Protein AF-A0A4Y2IQZ3-F1 (afdb_monomer)

Radius of gyration: 21.03 Å; Cα contacts (8 Å, |Δi|>4): 107; chains: 1; bounding box: 48×54×40 Å

Structure (mmCIF, N/CA/C/O backbone):
data_AF-A0A4Y2IQZ3-F1
#
_entry.id   AF-A0A4Y2IQZ3-F1
#
loop_
_atom_site.group_PDB
_atom_site.id
_atom_site.type_symbol
_atom_site.label_atom_id
_atom_site.label_alt_id
_atom_site.label_comp_id
_atom_site.label_asym_id
_atom_site.label_entity_id
_atom_site.label_seq_id
_atom_site.pdbx_PDB_ins_code
_atom_site.Cartn_x
_atom_site.Cartn_y
_atom_site.Cartn_z
_atom_site.occupancy
_atom_site.B_iso_or_equiv
_atom_site.auth_seq_id
_atom_site.auth_comp_id
_atom_site.auth_asym_id
_atom_site.auth_atom_id
_atom_site.pdbx_PDB_model_num
ATOM 1 N N . MET A 1 1 ? -3.658 -2.181 -16.843 1.00 81.44 1 MET A N 1
ATOM 2 C CA . MET A 1 1 ? -2.997 -2.046 -15.521 1.00 81.44 1 MET A CA 1
ATOM 3 C C . MET A 1 1 ? -1.504 -1.853 -15.746 1.00 81.44 1 MET A C 1
ATOM 5 O O . MET A 1 1 ? -0.989 -2.467 -16.670 1.00 81.44 1 MET A O 1
ATOM 9 N N . VAL A 1 2 ? -0.824 -1.007 -14.966 1.00 86.44 2 VAL A N 1
ATOM 10 C CA . VAL A 1 2 ? 0.630 -0.781 -15.088 1.00 86.44 2 VAL A CA 1
ATOM 11 C C . VAL A 1 2 ? 1.320 -1.265 -13.817 1.00 86.44 2 VAL A C 1
ATOM 13 O O . VAL A 1 2 ? 0.922 -0.864 -12.726 1.00 86.44 2 VAL A O 1
ATOM 16 N N . VAL A 1 3 ? 2.350 -2.097 -13.963 1.00 86.12 3 VAL A N 1
ATOM 17 C CA . VAL A 1 3 ? 3.204 -2.578 -12.869 1.00 86.12 3 VAL A CA 1
ATOM 18 C C . VAL A 1 3 ? 4.590 -1.974 -13.041 1.00 86.12 3 VAL A C 1
ATOM 20 O O . VAL A 1 3 ? 5.152 -2.027 -14.134 1.00 86.12 3 VAL A O 1
ATOM 23 N N . ARG A 1 4 ? 5.139 -1.397 -11.970 1.00 85.38 4 ARG A N 1
ATOM 24 C CA . ARG A 1 4 ? 6.493 -0.836 -11.954 1.00 85.38 4 ARG A CA 1
ATOM 25 C C . ARG A 1 4 ? 7.396 -1.645 -11.039 1.00 85.38 4 ARG A C 1
ATOM 27 O O . ARG A 1 4 ? 6.975 -1.994 -9.939 1.00 85.38 4 ARG A O 1
ATOM 34 N N . SER A 1 5 ? 8.616 -1.912 -11.485 1.00 80.94 5 SER A N 1
ATOM 35 C CA . SER A 1 5 ? 9.659 -2.546 -10.674 1.00 80.94 5 SER A CA 1
ATOM 36 C C . SER A 1 5 ? 11.007 -1.871 -10.901 1.00 80.94 5 SER A C 1
ATOM 38 O O . SER A 1 5 ? 11.170 -1.050 -11.810 1.00 80.94 5 SER A O 1
ATOM 40 N N . ASP A 1 6 ? 11.981 -2.241 -10.078 1.00 79.06 6 ASP A N 1
ATOM 41 C CA . ASP A 1 6 ? 13.383 -1.961 -10.349 1.00 79.06 6 ASP A CA 1
ATOM 42 C C . ASP A 1 6 ? 13.900 -2.783 -11.545 1.00 79.06 6 ASP A C 1
ATOM 44 O O . ASP A 1 6 ? 13.192 -3.621 -12.118 1.00 79.06 6 ASP A O 1
ATOM 48 N N . ASN A 1 7 ? 15.156 -2.531 -11.918 1.00 78.06 7 ASN A N 1
ATOM 49 C CA . ASN A 1 7 ? 15.864 -3.260 -12.973 1.00 78.06 7 ASN A CA 1
ATOM 50 C C . ASN A 1 7 ? 16.473 -4.574 -12.452 1.00 78.06 7 ASN A C 1
ATOM 52 O O . ASN A 1 7 ? 17.549 -4.976 -12.900 1.00 78.06 7 ASN A O 1
ATOM 56 N N . GLY A 1 8 ? 15.832 -5.223 -11.471 1.00 77.38 8 GLY A N 1
ATOM 57 C CA . GLY A 1 8 ? 16.242 -6.545 -11.012 1.00 77.38 8 GLY A CA 1
ATOM 58 C C . GLY A 1 8 ? 16.286 -7.526 -12.184 1.00 77.38 8 GLY A C 1
ATOM 59 O O . GLY A 1 8 ? 15.436 -7.478 -13.074 1.00 77.38 8 GLY A O 1
ATOM 60 N N . SER A 1 9 ? 17.267 -8.430 -12.200 1.00 81.25 9 SER A N 1
ATOM 61 C CA . SER A 1 9 ? 17.458 -9.374 -13.312 1.00 81.25 9 SER A CA 1
ATOM 62 C C . SER A 1 9 ? 16.223 -10.240 -13.574 1.00 81.25 9 SER A C 1
ATOM 64 O O . SER A 1 9 ? 15.961 -10.577 -14.726 1.00 81.25 9 SER A O 1
ATOM 66 N N . GLN A 1 10 ? 15.429 -10.532 -12.537 1.00 83.06 10 GLN A N 1
ATOM 67 C CA . GLN A 1 10 ? 14.169 -11.269 -12.665 1.00 83.06 10 GLN A CA 1
ATOM 68 C C . GLN A 1 10 ? 13.072 -10.525 -13.452 1.00 83.06 10 GLN A C 1
ATOM 70 O O . GLN A 1 10 ? 12.091 -11.138 -13.865 1.00 83.06 10 GLN A O 1
ATOM 75 N N . PHE A 1 11 ? 13.211 -9.211 -13.638 1.00 80.94 11 PHE A N 1
ATOM 76 C CA . PHE A 1 11 ? 12.260 -8.358 -14.356 1.00 80.94 11 PHE A CA 1
ATOM 77 C C . PHE A 1 11 ? 12.820 -7.848 -15.688 1.00 80.94 11 PHE A C 1
ATOM 79 O O . PHE A 1 11 ? 12.123 -7.146 -16.418 1.00 80.94 11 PHE A O 1
ATOM 86 N N . ASP A 1 12 ? 14.074 -8.181 -16.002 1.00 76.50 12 ASP A N 1
ATOM 87 C CA . ASP A 1 12 ? 14.722 -7.789 -17.245 1.00 76.50 12 ASP A CA 1
ATOM 88 C C . ASP A 1 12 ? 14.079 -8.556 -18.418 1.00 76.50 12 ASP A C 1
ATOM 90 O O . ASP A 1 12 ? 14.164 -9.788 -18.465 1.00 76.50 12 ASP A O 1
ATOM 94 N N . PRO A 1 13 ? 13.448 -7.859 -19.381 1.00 69.88 13 PRO A N 1
ATOM 95 C CA . PRO A 1 13 ? 12.745 -8.497 -20.489 1.00 69.88 13 PRO A CA 1
ATOM 96 C C . PRO A 1 13 ? 13.676 -9.221 -21.470 1.00 69.88 13 PRO A C 1
ATOM 98 O O . PRO A 1 13 ? 13.186 -10.006 -22.283 1.00 69.88 13 PRO A O 1
ATOM 101 N N . VAL A 1 14 ? 14.986 -8.952 -21.429 1.00 69.62 14 VAL A N 1
ATOM 102 C CA . VAL A 1 14 ? 16.000 -9.644 -22.238 1.00 69.62 14 VAL A CA 1
ATOM 103 C C . VAL A 1 14 ? 16.430 -10.947 -21.566 1.00 69.62 14 VAL A C 1
ATOM 105 O O . VAL A 1 14 ? 16.672 -11.935 -22.253 1.00 69.62 14 VAL A O 1
ATOM 108 N N . LYS A 1 15 ? 16.507 -10.966 -20.230 1.00 70.00 15 LYS A N 1
ATOM 109 C CA . LYS A 1 15 ? 16.967 -12.135 -19.461 1.00 70.00 15 LYS A CA 1
ATOM 110 C C . LYS A 1 15 ? 15.840 -13.078 -19.041 1.00 70.00 15 LYS A C 1
ATOM 112 O O . LYS A 1 15 ? 16.097 -14.266 -18.896 1.00 70.00 15 LYS A O 1
ATOM 117 N N . THR A 1 16 ? 14.622 -12.566 -18.862 1.00 78.50 16 THR A N 1
ATOM 118 C CA . THR A 1 16 ? 13.490 -13.322 -18.304 1.00 78.50 16 THR A CA 1
ATOM 119 C C . THR A 1 16 ? 12.252 -13.169 -19.190 1.00 78.50 16 THR A C 1
ATOM 121 O O . THR A 1 16 ? 11.416 -12.277 -19.009 1.00 78.50 16 THR A O 1
ATOM 124 N N . VAL A 1 17 ? 12.114 -14.057 -20.178 1.00 83.75 17 VAL A N 1
ATOM 125 C CA . VAL A 1 17 ? 10.974 -14.062 -21.116 1.00 83.75 17 VAL A CA 1
ATOM 126 C C . VAL A 1 17 ? 9.675 -14.461 -20.403 1.00 83.75 17 VAL A C 1
ATOM 128 O O . VAL A 1 17 ? 8.587 -14.015 -20.772 1.00 83.75 17 VAL A O 1
ATOM 131 N N . GLU A 1 18 ? 9.777 -15.243 -19.332 1.00 87.75 18 GLU A N 1
ATOM 132 C CA . GLU A 1 18 ? 8.674 -15.727 -18.506 1.00 87.75 18 GLU A CA 1
ATOM 133 C C . GLU A 1 18 ? 7.891 -14.575 -17.881 1.00 87.75 18 GLU A C 1
ATOM 135 O O . GLU A 1 18 ? 6.662 -14.572 -17.931 1.00 87.75 18 GLU A O 1
ATOM 140 N N . PHE A 1 19 ? 8.582 -13.557 -17.355 1.00 85.50 19 PHE A N 1
ATOM 141 C CA . PHE A 1 19 ? 7.922 -12.405 -16.741 1.00 85.50 19 PHE A CA 1
ATOM 142 C C . PHE A 1 19 ? 7.183 -11.556 -17.783 1.00 85.50 19 PHE A C 1
ATOM 144 O O . PHE A 1 19 ? 6.069 -11.089 -17.541 1.00 85.50 19 PHE A O 1
ATOM 151 N N . LYS A 1 20 ? 7.749 -11.425 -18.988 1.00 85.31 20 LYS A N 1
ATOM 152 C CA . LYS A 1 20 ? 7.088 -10.764 -20.122 1.00 85.31 20 LYS A CA 1
ATOM 153 C C . LYS A 1 20 ? 5.842 -11.531 -20.576 1.00 85.31 20 LYS A C 1
ATOM 155 O O . LYS A 1 20 ? 4.808 -10.917 -20.848 1.00 85.31 20 LYS A O 1
ATOM 160 N N . ASN A 1 21 ? 5.917 -12.860 -20.628 1.00 89.81 21 ASN A N 1
ATOM 161 C CA . ASN A 1 21 ? 4.776 -13.714 -20.959 1.00 89.81 21 ASN A CA 1
ATOM 162 C C . ASN A 1 21 ? 3.691 -13.649 -19.880 1.00 89.81 21 ASN A C 1
ATOM 164 O O . ASN A 1 21 ? 2.520 -13.518 -20.222 1.00 89.81 21 ASN A O 1
ATOM 168 N N . PHE A 1 22 ? 4.079 -13.653 -18.604 1.00 90.00 22 PHE A N 1
ATOM 169 C CA . PHE A 1 22 ? 3.182 -13.453 -17.468 1.00 90.00 22 PHE A CA 1
ATOM 170 C C . PHE A 1 22 ? 2.471 -12.096 -17.542 1.00 90.00 22 PHE A C 1
ATOM 172 O O . PHE A 1 22 ? 1.249 -12.026 -17.429 1.00 90.00 22 PHE A O 1
ATOM 179 N N . ALA A 1 23 ? 3.202 -11.015 -17.823 1.00 90.44 23 ALA A N 1
ATOM 180 C CA . ALA A 1 23 ? 2.612 -9.691 -18.008 1.00 90.44 23 ALA A CA 1
ATOM 181 C C . ALA A 1 23 ? 1.583 -9.673 -19.149 1.00 90.44 23 ALA A C 1
ATOM 183 O O . ALA A 1 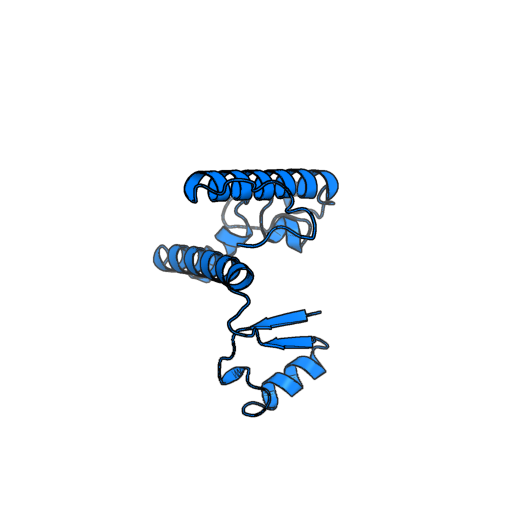23 ? 0.479 -9.145 -18.995 1.00 90.44 23 ALA A O 1
ATOM 184 N N . LYS A 1 24 ? 1.910 -10.326 -20.271 1.00 90.12 24 LYS A N 1
ATOM 185 C CA . LYS A 1 24 ?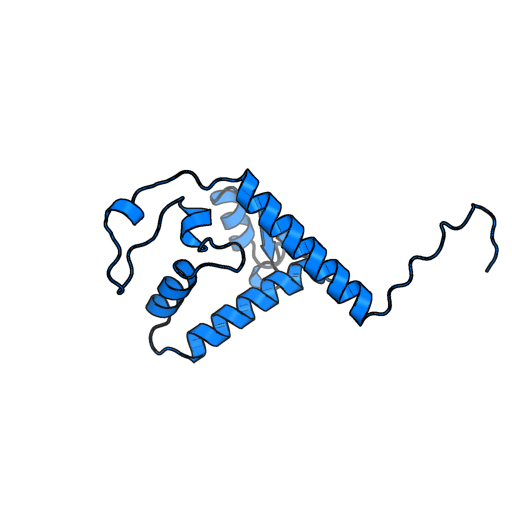 1.011 -10.454 -21.421 1.00 90.12 24 LYS A CA 1
ATOM 186 C C . LYS A 1 24 ? -0.226 -11.297 -21.101 1.00 90.12 24 LYS A C 1
ATOM 188 O O . LYS A 1 24 ? -1.325 -10.893 -21.470 1.00 90.12 24 LYS A O 1
ATOM 193 N N . SER A 1 25 ? -0.073 -12.430 -20.414 1.00 94.12 25 SER A N 1
ATOM 194 C CA . SER A 1 25 ? -1.189 -13.328 -20.095 1.00 94.12 25 SER A CA 1
ATOM 195 C C . SER A 1 25 ? -2.144 -12.731 -19.061 1.00 94.12 25 SER A C 1
ATOM 197 O O . SER A 1 25 ? -3.350 -12.917 -19.172 1.00 94.12 25 SER A O 1
ATOM 199 N N . TYR A 1 26 ? -1.626 -11.975 -18.090 1.00 92.12 26 TYR A N 1
ATOM 200 C CA . TYR A 1 26 ? -2.429 -11.271 -17.083 1.00 92.12 26 TYR A CA 1
ATOM 201 C C . TYR A 1 26 ? -2.883 -9.870 -17.535 1.00 92.12 26 TYR A C 1
ATOM 203 O O . TYR A 1 26 ? -3.579 -9.179 -16.790 1.00 92.12 26 TYR A O 1
ATOM 211 N N . GLY A 1 27 ? -2.514 -9.434 -18.745 1.00 92.31 27 GLY A N 1
ATOM 212 C CA . GLY A 1 27 ? -3.004 -8.193 -19.351 1.00 92.31 27 GLY A CA 1
ATOM 213 C C . GLY A 1 27 ? -2.499 -6.908 -18.683 1.00 92.31 27 GLY A C 1
ATOM 214 O O . GLY A 1 27 ? -3.215 -5.901 -18.653 1.00 92.31 27 GLY A O 1
ATOM 215 N N . PHE A 1 28 ? -1.283 -6.914 -18.130 1.00 91.19 28 PHE A N 1
ATOM 216 C CA . PHE A 1 28 ? -0.671 -5.716 -17.556 1.00 91.19 28 PHE A CA 1
ATOM 217 C C . PHE A 1 28 ? 0.603 -5.303 -18.291 1.00 91.19 28 PHE A C 1
ATOM 219 O O . PHE A 1 28 ? 1.356 -6.123 -18.809 1.00 91.19 28 PHE A O 1
ATOM 226 N N . THR A 1 29 ? 0.858 -3.997 -18.315 1.00 89.56 29 THR A N 1
ATOM 227 C CA . THR A 1 29 ? 2.091 -3.431 -18.862 1.00 89.56 29 THR A CA 1
ATOM 228 C C . THR A 1 29 ? 3.112 -3.324 -17.745 1.00 89.56 29 THR A C 1
ATOM 230 O O . THR A 1 29 ? 2.853 -2.682 -16.724 1.00 89.56 29 THR A O 1
ATOM 233 N N . HIS A 1 30 ? 4.275 -3.932 -17.934 1.00 87.31 30 HIS A N 1
ATOM 234 C CA . HIS A 1 30 ? 5.404 -3.772 -17.031 1.00 87.31 30 HIS A CA 1
ATOM 235 C C . HIS A 1 30 ? 6.296 -2.615 -17.488 1.00 87.31 30 HIS A C 1
ATOM 237 O O . HIS A 1 30 ? 6.600 -2.494 -18.673 1.00 87.31 30 HIS A O 1
ATOM 243 N N . ILE A 1 31 ? 6.674 -1.746 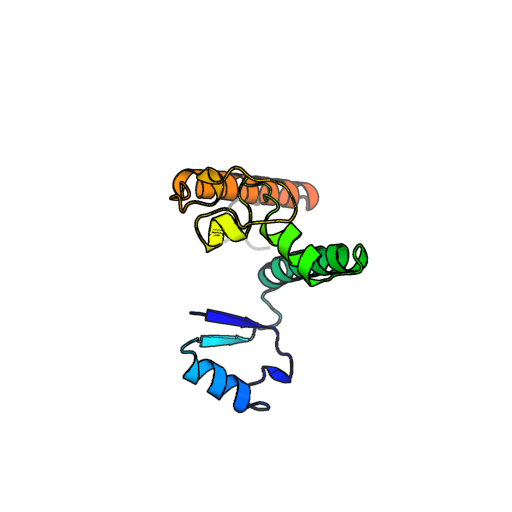-16.552 1.00 83.50 31 ILE A N 1
ATOM 244 C CA . ILE A 1 31 ? 7.597 -0.633 -16.774 1.00 83.50 31 ILE A CA 1
ATOM 245 C C . ILE A 1 31 ? 8.727 -0.754 -15.755 1.00 83.50 31 ILE A C 1
ATOM 247 O O . ILE A 1 31 ? 8.498 -0.686 -14.548 1.00 83.50 31 ILE A O 1
ATOM 251 N N . SER A 1 32 ? 9.950 -0.903 -16.241 1.00 76.00 32 SER A N 1
ATOM 252 C CA . SER A 1 32 ? 11.154 -0.911 -15.420 1.00 76.00 32 SER A CA 1
ATOM 253 C C . SER A 1 32 ? 11.622 0.526 -15.166 1.00 76.00 32 SER A C 1
ATOM 255 O O . SER A 1 32 ? 11.764 1.321 -16.101 1.00 76.00 32 SER A O 1
ATOM 257 N N . ASN A 1 33 ? 11.825 0.896 -13.902 1.00 68.88 33 ASN A N 1
ATOM 258 C CA . ASN A 1 33 ? 12.252 2.250 -13.558 1.00 68.88 33 ASN A CA 1
ATOM 259 C C . ASN A 1 33 ? 13.715 2.488 -13.981 1.00 68.88 33 ASN A C 1
ATOM 261 O O . ASN A 1 33 ? 14.632 1.772 -13.584 1.00 68.88 33 ASN A O 1
ATOM 265 N N . SER A 1 34 ? 13.957 3.566 -14.731 1.00 59.75 34 SER A N 1
ATOM 266 C CA . SER A 1 34 ? 15.301 4.140 -14.875 1.00 59.75 34 SER A CA 1
ATOM 267 C C . SER A 1 34 ? 15.761 4.716 -13.519 1.00 59.75 34 SER A C 1
ATOM 269 O O . SER A 1 34 ? 14.911 5.223 -12.779 1.00 59.75 34 SER A O 1
ATOM 271 N N . PRO A 1 35 ? 17.070 4.710 -13.182 1.00 55.53 35 PRO A N 1
ATOM 272 C CA . PRO A 1 35 ? 17.603 5.219 -11.906 1.00 55.53 35 PRO A CA 1
ATOM 273 C C . PRO A 1 35 ? 17.157 6.641 -11.510 1.00 55.53 35 PRO A C 1
ATOM 275 O O . PRO A 1 35 ? 17.305 7.039 -10.360 1.00 55.53 35 PRO A O 1
ATOM 278 N N . LYS A 1 36 ? 16.602 7.419 -12.448 1.00 52.56 36 LYS A N 1
ATOM 279 C CA . LYS A 1 36 ? 16.193 8.819 -12.270 1.00 52.56 36 LYS A CA 1
ATOM 280 C C . LYS A 1 36 ? 14.828 9.040 -11.585 1.00 52.56 36 LYS A C 1
ATOM 282 O O . LYS A 1 36 ? 14.444 10.190 -11.413 1.00 52.56 36 LYS A O 1
ATOM 287 N N . PHE A 1 37 ? 14.102 7.999 -11.161 1.00 55.97 37 PHE A N 1
ATOM 288 C CA . PHE A 1 37 ? 12.789 8.124 -10.487 1.00 55.97 37 PHE A CA 1
ATOM 289 C C . PHE A 1 37 ? 12.845 7.913 -8.957 1.00 55.97 37 PHE A C 1
ATOM 291 O O . PHE A 1 37 ? 12.071 7.137 -8.382 1.00 55.97 37 PHE A O 1
ATOM 298 N N . SER A 1 38 ? 13.744 8.635 -8.280 1.00 54.91 38 SER A N 1
ATOM 299 C CA . SER A 1 38 ? 14.023 8.499 -6.838 1.00 54.91 38 SER A CA 1
ATOM 300 C C . SER A 1 38 ? 12.796 8.687 -5.934 1.00 54.91 38 SER A C 1
ATOM 302 O O . SER A 1 38 ? 12.623 7.938 -4.978 1.00 54.91 38 SER A O 1
ATOM 304 N N . GLN A 1 39 ? 11.894 9.622 -6.253 1.00 63.62 39 GLN A N 1
ATOM 305 C CA . GLN A 1 39 ? 10.707 9.893 -5.427 1.00 63.62 39 GLN A CA 1
ATOM 306 C C . GLN A 1 39 ? 9.701 8.731 -5.418 1.00 63.62 39 GLN A C 1
ATOM 308 O O . GLN A 1 39 ? 9.179 8.370 -4.364 1.00 63.62 39 GLN A O 1
ATOM 313 N N . SER A 1 40 ? 9.448 8.109 -6.577 1.00 60.91 40 SER A N 1
ATOM 314 C CA . SER A 1 40 ? 8.530 6.961 -6.660 1.00 60.91 40 SER A CA 1
ATOM 315 C C . SER A 1 40 ? 9.079 5.732 -5.931 1.00 60.91 40 SER A C 1
ATOM 317 O O . SER A 1 40 ? 8.323 5.003 -5.288 1.00 60.91 40 SER A O 1
ATOM 319 N N . ASN A 1 41 ? 10.404 5.559 -5.961 1.00 68.75 41 ASN A N 1
ATOM 320 C CA . ASN A 1 41 ? 11.084 4.516 -5.208 1.00 68.75 41 ASN A CA 1
ATOM 321 C C . ASN A 1 41 ? 11.027 4.803 -3.703 1.00 68.75 41 ASN A C 1
ATOM 323 O O . ASN A 1 41 ? 10.735 3.889 -2.944 1.00 68.75 41 ASN A O 1
ATOM 327 N N . GLY A 1 42 ? 11.174 6.061 -3.272 1.00 75.44 42 GLY A N 1
ATOM 328 C CA . GLY A 1 42 ? 11.092 6.439 -1.857 1.00 75.44 42 GLY A CA 1
ATOM 329 C C . GLY A 1 42 ? 9.768 6.048 -1.187 1.00 75.44 42 GLY A C 1
ATOM 330 O O . GLY A 1 42 ? 9.768 5.555 -0.059 1.00 75.44 42 GLY A O 1
ATOM 331 N N . LEU A 1 43 ? 8.635 6.182 -1.889 1.00 77.50 43 LEU A N 1
ATOM 332 C CA . LEU A 1 43 ? 7.335 5.742 -1.365 1.00 77.50 43 LEU A CA 1
ATOM 333 C C . LEU A 1 43 ? 7.273 4.214 -1.195 1.00 77.50 43 LEU A C 1
ATOM 335 O O . LEU A 1 43 ? 6.807 3.719 -0.166 1.00 77.50 43 LEU A O 1
ATOM 339 N N . ILE A 1 44 ? 7.754 3.467 -2.194 1.00 80.81 44 ILE A N 1
ATOM 340 C CA . ILE A 1 44 ? 7.804 2.000 -2.152 1.00 80.81 44 ILE A CA 1
ATOM 341 C C . ILE A 1 44 ? 8.761 1.535 -1.048 1.00 80.81 44 ILE A C 1
ATOM 343 O O . ILE A 1 44 ? 8.415 0.653 -0.266 1.00 80.81 44 ILE A O 1
ATOM 347 N N . GLU A 1 45 ? 9.933 2.151 -0.929 1.00 84.12 45 GLU A N 1
ATOM 348 C CA . GLU A 1 45 ? 10.923 1.856 0.106 1.00 84.12 45 GLU A CA 1
ATOM 349 C C . GLU A 1 45 ? 10.370 2.109 1.510 1.00 84.12 45 GLU A C 1
ATOM 351 O O . GLU A 1 45 ? 10.535 1.267 2.397 1.00 84.12 45 GLU A O 1
ATOM 356 N N . ALA A 1 46 ? 9.654 3.220 1.713 1.00 84.50 46 ALA A N 1
ATOM 357 C CA . ALA A 1 46 ? 8.981 3.514 2.974 1.00 84.50 46 ALA A CA 1
ATOM 358 C C . ALA A 1 46 ? 7.914 2.458 3.307 1.00 84.50 46 ALA A C 1
ATOM 360 O O . ALA A 1 46 ? 7.858 1.969 4.439 1.00 84.50 46 ALA A O 1
ATOM 361 N N . ALA A 1 47 ? 7.106 2.047 2.325 1.00 83.62 47 ALA A N 1
ATOM 362 C CA . ALA A 1 47 ? 6.120 0.983 2.507 1.00 83.62 47 ALA A CA 1
ATOM 363 C C . ALA A 1 47 ? 6.788 -0.358 2.864 1.00 83.62 47 ALA A C 1
ATOM 365 O O . ALA A 1 47 ? 6.406 -1.001 3.844 1.00 83.62 47 ALA A O 1
ATOM 366 N N . VAL A 1 48 ? 7.843 -0.747 2.139 1.00 86.62 48 VAL A N 1
ATOM 367 C CA . VAL A 1 48 ? 8.626 -1.964 2.408 1.00 86.62 48 VAL A CA 1
ATOM 368 C C . VAL A 1 48 ? 9.250 -1.915 3.802 1.00 86.62 48 VAL A C 1
ATOM 370 O O . VAL A 1 48 ? 9.220 -2.914 4.522 1.00 86.62 48 VAL A O 1
ATOM 373 N N . LYS A 1 49 ? 9.785 -0.763 4.221 1.00 89.44 49 LYS A N 1
ATOM 374 C CA . LYS A 1 49 ? 10.342 -0.564 5.565 1.00 89.44 49 LYS A CA 1
ATOM 375 C C . LYS A 1 49 ? 9.284 -0.783 6.646 1.00 89.44 49 LYS A C 1
ATOM 377 O O . LYS A 1 49 ? 9.558 -1.494 7.613 1.00 89.44 49 LYS A O 1
ATOM 382 N N . THR A 1 50 ? 8.084 -0.235 6.466 1.00 87.25 50 THR A N 1
ATOM 383 C CA . THR A 1 50 ? 6.957 -0.427 7.392 1.00 87.25 50 THR A CA 1
ATOM 384 C C . THR A 1 50 ? 6.569 -1.898 7.490 1.00 87.25 50 THR A C 1
ATOM 386 O O . THR A 1 50 ? 6.527 -2.444 8.591 1.00 87.25 50 THR A O 1
ATOM 389 N N . VAL A 1 51 ? 6.380 -2.580 6.356 1.00 86.75 51 VAL A N 1
ATOM 390 C CA . VAL A 1 51 ? 6.010 -4.004 6.338 1.00 86.75 51 VAL A CA 1
ATOM 391 C C . VAL A 1 51 ? 7.096 -4.869 6.984 1.00 86.75 51 VAL A C 1
ATOM 393 O O . VAL A 1 51 ? 6.785 -5.705 7.831 1.00 86.75 51 VAL A O 1
ATOM 396 N N . LYS A 1 52 ? 8.378 -4.630 6.676 1.00 89.06 52 LYS A N 1
ATOM 397 C CA . LYS A 1 52 ? 9.506 -5.328 7.320 1.00 89.06 52 LYS A CA 1
ATOM 398 C C . LYS A 1 52 ? 9.521 -5.116 8.833 1.00 89.06 52 LYS A C 1
ATOM 400 O O . LYS A 1 52 ? 9.739 -6.069 9.579 1.00 89.06 52 LYS A O 1
ATOM 405 N N . ALA A 1 53 ? 9.281 -3.889 9.296 1.00 89.69 53 ALA A N 1
ATOM 406 C CA . ALA A 1 53 ? 9.220 -3.582 10.721 1.00 89.69 53 ALA A CA 1
ATOM 407 C C . ALA A 1 53 ? 8.044 -4.293 11.410 1.00 89.69 53 ALA A C 1
ATOM 409 O O . ALA A 1 53 ? 8.212 -4.799 12.517 1.00 89.69 53 ALA A O 1
ATOM 410 N N . CYS A 1 54 ? 6.882 -4.367 10.758 1.00 86.56 54 CYS A N 1
ATOM 411 C CA . CYS A 1 54 ? 5.727 -5.111 11.253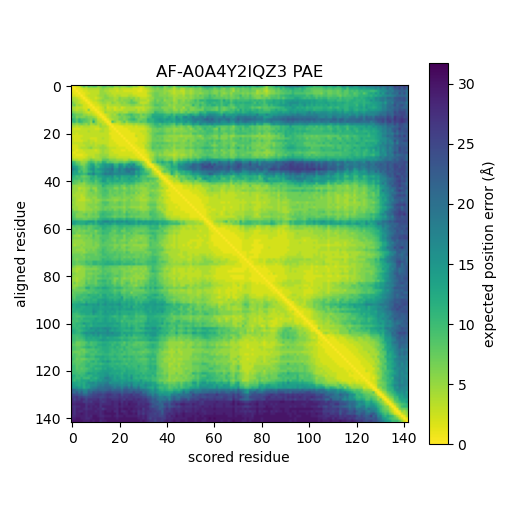 1.00 86.56 54 CYS A CA 1
ATOM 412 C C . CYS A 1 54 ? 6.021 -6.616 11.334 1.00 86.56 54 CYS A C 1
ATOM 414 O O . CYS A 1 54 ? 5.809 -7.212 12.387 1.00 86.56 54 CYS A O 1
ATOM 416 N N . ILE A 1 55 ? 6.571 -7.214 10.270 1.00 87.69 55 ILE A N 1
ATOM 417 C CA . ILE A 1 55 ? 6.908 -8.647 10.234 1.00 87.69 55 ILE A CA 1
ATOM 418 C C . ILE A 1 55 ? 7.942 -8.986 11.310 1.00 87.69 55 ILE A C 1
ATOM 420 O O . ILE A 1 55 ? 7.782 -9.971 12.015 1.00 87.69 55 ILE A O 1
ATOM 424 N N . LYS A 1 56 ? 8.961 -8.142 11.520 1.00 89.50 56 LYS A N 1
ATOM 425 C CA . LYS A 1 56 ? 9.975 -8.365 12.566 1.00 89.50 56 LYS A CA 1
ATOM 426 C C . LYS A 1 56 ? 9.387 -8.396 13.986 1.00 89.50 56 LYS A C 1
ATOM 428 O O . LYS A 1 56 ? 9.982 -8.996 14.876 1.00 89.50 56 LYS A O 1
ATOM 433 N N . LYS A 1 57 ? 8.247 -7.737 14.215 1.00 86.94 57 LYS A N 1
ATOM 434 C CA . LYS A 1 57 ? 7.580 -7.661 15.525 1.00 86.94 57 LYS A CA 1
ATOM 435 C C . LYS A 1 57 ? 6.629 -8.829 15.802 1.00 86.94 57 LYS A C 1
ATOM 437 O O . LYS A 1 57 ? 6.116 -8.916 16.913 1.00 86.94 57 LYS A O 1
ATOM 442 N N . SER A 1 58 ? 6.381 -9.710 14.834 1.00 86.06 58 SER A N 1
ATOM 443 C CA . SER A 1 58 ? 5.405 -10.794 14.952 1.00 86.06 58 SER A CA 1
ATOM 444 C C . SER A 1 58 ? 5.993 -12.131 14.515 1.00 86.06 58 SER A C 1
ATOM 446 O O . SER A 1 58 ? 6.873 -12.196 13.664 1.00 86.06 58 SER A O 1
ATOM 448 N N . ARG A 1 59 ? 5.480 -13.220 15.090 1.00 86.94 59 ARG A N 1
ATOM 449 C CA . ARG A 1 59 ? 5.825 -14.586 14.667 1.00 86.94 59 ARG A CA 1
ATOM 450 C C . ARG A 1 59 ? 4.985 -15.060 13.482 1.00 86.94 59 ARG A C 1
ATOM 452 O O . ARG A 1 59 ? 5.420 -15.950 12.763 1.00 86.94 59 ARG A O 1
ATOM 459 N N . ASP A 1 60 ? 3.809 -14.464 13.281 1.00 91.12 60 ASP A N 1
ATOM 460 C CA . ASP A 1 60 ? 2.894 -14.808 12.194 1.00 91.12 60 ASP A CA 1
ATOM 461 C C . ASP A 1 60 ? 2.838 -13.665 11.158 1.00 91.12 60 ASP A C 1
ATOM 463 O O . ASP A 1 60 ? 2.247 -12.604 11.424 1.00 91.12 60 ASP A O 1
ATOM 467 N N . PRO A 1 61 ? 3.449 -13.842 9.971 1.00 88.06 61 PRO A N 1
ATOM 468 C CA . PRO A 1 61 ? 3.449 -12.823 8.926 1.00 88.06 61 PRO A CA 1
ATOM 469 C C . PRO A 1 61 ? 2.054 -12.585 8.330 1.00 88.06 61 PRO A C 1
ATOM 471 O O . PRO A 1 61 ? 1.764 -11.460 7.920 1.00 88.06 61 PRO A O 1
ATOM 474 N N . TYR A 1 62 ? 1.168 -13.585 8.320 1.00 89.88 62 TYR A N 1
ATOM 475 C CA . TYR A 1 62 ? -0.175 -13.452 7.755 1.00 89.88 62 TYR A CA 1
ATOM 476 C C . TYR A 1 62 ? -1.074 -12.619 8.663 1.00 89.88 62 TYR A C 1
ATOM 478 O O . TYR A 1 62 ? -1.727 -11.685 8.195 1.00 89.88 62 TYR A O 1
ATOM 486 N N . LEU A 1 63 ? -1.044 -12.886 9.972 1.00 90.38 63 LEU A N 1
ATOM 487 C CA . LEU A 1 63 ? -1.762 -12.076 10.959 1.00 90.38 63 LEU A CA 1
ATOM 488 C C . LEU A 1 63 ? -1.274 -10.621 10.954 1.00 90.38 63 LEU A C 1
ATOM 490 O O . LEU A 1 63 ? -2.065 -9.685 11.057 1.00 90.38 63 LEU A O 1
ATOM 494 N N . THR A 1 64 ? 0.030 -10.429 10.766 1.00 91.44 64 THR A N 1
ATOM 495 C CA . THR A 1 64 ? 0.643 -9.100 10.652 1.00 91.44 64 THR A CA 1
ATOM 496 C C . THR A 1 64 ? 0.147 -8.347 9.426 1.00 91.44 64 THR A C 1
ATOM 498 O O . THR A 1 64 ? -0.213 -7.173 9.522 1.00 91.44 64 THR A O 1
ATOM 501 N N . LEU A 1 65 ? 0.106 -9.017 8.274 1.00 91.19 65 LEU A N 1
ATOM 502 C CA . LEU A 1 65 ? -0.382 -8.414 7.042 1.00 91.19 65 LEU A CA 1
ATOM 503 C C . LEU A 1 65 ? -1.880 -8.100 7.140 1.00 91.19 65 LEU A C 1
ATOM 505 O O . LEU A 1 65 ? -2.301 -7.022 6.729 1.00 91.19 65 LEU A O 1
ATOM 509 N N . MET A 1 66 ? -2.670 -8.986 7.757 1.00 92.38 66 MET A N 1
ATOM 510 C CA . MET A 1 66 ? -4.085 -8.736 8.042 1.00 92.38 66 MET A CA 1
ATOM 511 C C . MET A 1 66 ? -4.272 -7.497 8.928 1.00 92.38 66 MET A C 1
ATOM 513 O O . MET A 1 66 ? -5.109 -6.648 8.625 1.00 92.38 66 MET A O 1
ATOM 517 N N . ALA A 1 67 ? -3.469 -7.354 9.985 1.00 91.31 67 ALA A N 1
ATOM 518 C CA . ALA A 1 67 ? -3.510 -6.180 10.851 1.00 91.31 67 ALA A CA 1
ATOM 519 C C . ALA A 1 67 ? -3.138 -4.899 10.088 1.00 91.31 67 ALA A C 1
ATOM 521 O O . ALA A 1 67 ? -3.859 -3.907 10.175 1.00 91.31 67 ALA A O 1
ATOM 522 N N . TYR A 1 68 ? -2.071 -4.925 9.282 1.00 91.75 68 TYR A N 1
ATOM 523 C CA . TYR A 1 68 ? -1.689 -3.797 8.425 1.00 91.75 68 TYR A CA 1
ATOM 524 C C . TYR A 1 68 ? -2.823 -3.400 7.467 1.00 91.75 68 TYR A C 1
ATOM 526 O O . TYR A 1 68 ? -3.198 -2.234 7.383 1.00 91.75 68 TYR A O 1
ATOM 534 N N . HIS A 1 69 ? -3.434 -4.383 6.807 1.00 92.12 69 HIS A N 1
ATOM 535 C CA . HIS A 1 69 ? -4.555 -4.195 5.890 1.00 92.12 69 HIS A CA 1
ATOM 536 C C . HIS A 1 69 ? -5.817 -3.614 6.543 1.00 92.12 69 HIS A C 1
ATOM 538 O O . HIS A 1 69 ? -6.616 -2.995 5.836 1.00 92.12 69 HIS A O 1
ATOM 544 N N . ALA A 1 70 ? -6.006 -3.822 7.848 1.00 92.75 70 ALA A N 1
ATOM 545 C CA . ALA A 1 70 ? -7.137 -3.318 8.625 1.00 92.75 70 ALA A CA 1
ATOM 546 C C . ALA A 1 70 ? -6.837 -2.013 9.385 1.00 92.75 70 ALA A C 1
ATOM 548 O O . ALA A 1 70 ? -7.759 -1.397 9.918 1.00 92.75 70 ALA A O 1
ATOM 549 N N . THR A 1 71 ? -5.575 -1.581 9.450 1.00 91.00 71 THR A N 1
ATOM 550 C CA . THR A 1 71 ? -5.176 -0.398 10.222 1.00 91.00 71 THR A CA 1
ATOM 551 C C . THR A 1 71 ? -5.393 0.867 9.388 1.00 91.00 71 THR A C 1
ATOM 553 O O . THR A 1 71 ? -4.877 0.941 8.270 1.00 91.00 71 THR A O 1
ATOM 556 N N . PRO A 1 72 ? -6.141 1.870 9.885 1.00 91.19 72 PRO A N 1
ATOM 557 C CA . PRO A 1 72 ? -6.317 3.137 9.185 1.00 91.19 72 PRO A CA 1
ATOM 558 C C . PRO A 1 72 ? -4.989 3.865 8.955 1.00 91.19 72 PRO A C 1
ATOM 560 O O . PRO A 1 72 ? -4.154 3.956 9.854 1.00 91.19 72 PRO A O 1
ATOM 563 N N . LEU A 1 73 ? -4.815 4.412 7.754 1.00 89.62 73 LEU A N 1
ATOM 564 C CA . LEU A 1 73 ? -3.736 5.344 7.433 1.00 89.62 73 LEU A CA 1
ATOM 565 C C . LEU A 1 73 ? -4.064 6.741 7.990 1.00 89.62 73 LEU A C 1
ATOM 567 O O . LEU A 1 73 ? -5.161 6.980 8.495 1.00 89.62 73 LEU A O 1
ATOM 571 N N . GLU A 1 74 ? -3.154 7.705 7.838 1.00 86.44 74 GLU A N 1
ATOM 572 C CA . GLU A 1 74 ? -3.358 9.103 8.276 1.00 86.44 74 GLU A CA 1
ATOM 573 C C . GLU A 1 74 ? -4.610 9.756 7.663 1.00 86.44 74 GLU A C 1
ATOM 575 O O . GLU A 1 74 ? -5.256 10.608 8.273 1.00 86.44 74 GLU A O 1
ATOM 580 N N . ASN A 1 75 ? -5.022 9.311 6.473 1.00 87.12 75 ASN A N 1
ATOM 581 C CA . ASN A 1 75 ? -6.254 9.770 5.830 1.00 87.12 75 ASN A CA 1
ATOM 582 C C . ASN A 1 75 ? -7.542 9.216 6.493 1.00 87.12 75 ASN A C 1
ATOM 584 O O . ASN A 1 75 ? -8.651 9.678 6.191 1.00 87.12 75 ASN A O 1
ATOM 588 N N . GLY A 1 76 ? -7.411 8.292 7.447 1.00 89.12 76 GLY A N 1
ATOM 589 C CA . GLY A 1 76 ? -8.492 7.689 8.224 1.00 89.12 76 GLY A CA 1
ATOM 590 C C . GLY A 1 76 ? -9.122 6.447 7.595 1.00 89.12 76 GLY A C 1
ATOM 591 O O . GLY A 1 76 ? -10.108 5.952 8.135 1.00 89.12 76 GLY A O 1
ATOM 592 N N . PHE A 1 77 ? -8.581 5.946 6.481 1.00 90.38 77 PHE A N 1
ATOM 593 C CA . PHE A 1 77 ? -9.034 4.717 5.828 1.00 90.38 77 PHE A CA 1
ATOM 594 C C . PHE A 1 77 ? -7.930 3.664 5.847 1.00 90.38 77 PHE A C 1
ATOM 596 O O . PHE A 1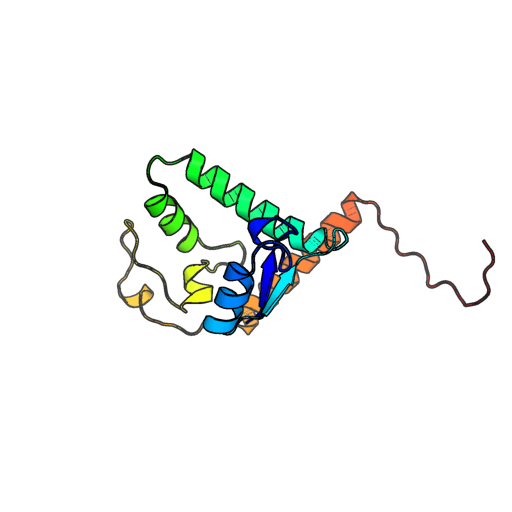 77 ? -6.754 3.973 5.657 1.00 90.38 77 PHE A O 1
ATOM 603 N N . SER A 1 78 ? -8.306 2.410 6.068 1.00 91.94 78 SER A N 1
ATOM 604 C CA . SER A 1 78 ? -7.383 1.279 5.969 1.00 91.94 78 SER A CA 1
ATOM 605 C C . SER A 1 78 ? -7.122 0.885 4.509 1.00 91.94 78 SER A C 1
ATOM 607 O O . SER A 1 78 ? -7.965 1.136 3.638 1.00 91.94 78 SER A O 1
ATOM 609 N N . PRO A 1 79 ? -5.990 0.218 4.208 1.00 92.00 79 PRO A N 1
ATOM 610 C CA . PRO A 1 79 ? -5.711 -0.279 2.862 1.00 92.00 79 PRO A CA 1
ATOM 611 C C . PRO A 1 79 ? -6.841 -1.145 2.283 1.00 92.00 79 PRO A C 1
ATOM 613 O O . PRO A 1 79 ? -7.190 -1.002 1.111 1.00 92.00 79 PRO A O 1
ATOM 616 N N . SER A 1 80 ? -7.465 -1.997 3.105 1.00 92.31 80 SER A N 1
ATOM 617 C CA . SER A 1 80 ? -8.584 -2.836 2.652 1.00 92.31 80 SER A CA 1
ATOM 618 C C . SER A 1 80 ? -9.845 -2.040 2.356 1.00 92.31 80 SER A C 1
ATOM 620 O O . SER A 1 80 ? -10.538 -2.349 1.391 1.00 92.31 80 SER A O 1
ATOM 622 N N . GLU A 1 81 ? -10.145 -1.008 3.147 1.00 92.06 81 GLU A N 1
ATOM 623 C CA . GLU A 1 81 ? -11.292 -0.135 2.883 1.00 92.06 81 GLU A CA 1
ATOM 624 C C . GLU A 1 81 ? -11.110 0.626 1.567 1.00 92.06 81 GLU A C 1
ATOM 626 O O . GLU A 1 81 ? -12.059 0.754 0.798 1.00 92.06 81 GLU A O 1
ATOM 631 N N . LEU A 1 82 ? -9.890 1.082 1.269 1.00 91.38 82 LEU A N 1
ATOM 632 C CA . LEU A 1 82 ? -9.583 1.764 0.010 1.00 91.38 82 LEU A CA 1
ATOM 633 C C . LEU A 1 82 ? -9.668 0.829 -1.205 1.00 91.38 82 LEU A C 1
ATOM 635 O O . LEU A 1 82 ? -10.102 1.262 -2.272 1.00 91.38 82 LEU A O 1
ATOM 639 N N . LEU A 1 83 ? -9.272 -0.436 -1.044 1.00 90.31 83 LEU A N 1
ATOM 640 C CA . LEU A 1 83 ? -9.253 -1.426 -2.123 1.00 90.31 83 LEU A CA 1
ATOM 641 C C . LEU A 1 83 ? -10.621 -2.082 -2.364 1.00 90.31 83 LEU A C 1
ATOM 643 O O . LEU A 1 83 ? -11.038 -2.240 -3.507 1.00 90.31 83 LEU A O 1
ATOM 647 N N . MET A 1 84 ? -11.301 -2.494 -1.293 1.00 89.25 84 MET A N 1
ATOM 648 C CA . MET A 1 84 ? -12.516 -3.316 -1.343 1.00 89.25 84 MET A CA 1
ATOM 649 C C . MET A 1 84 ? -13.790 -2.547 -0.976 1.00 89.25 84 MET A C 1
ATOM 651 O O . MET A 1 84 ? -14.880 -3.106 -1.073 1.00 89.25 84 MET A O 1
ATOM 655 N N . GLY A 1 85 ? -13.677 -1.299 -0.508 1.00 89.12 85 GLY A N 1
ATOM 656 C CA . GLY A 1 85 ? -14.825 -0.515 -0.049 1.00 89.12 85 GLY A CA 1
ATOM 657 C C . GLY A 1 85 ? -15.500 -1.092 1.195 1.00 89.12 85 GLY A C 1
ATOM 658 O O . GLY A 1 85 ? -16.680 -0.862 1.401 1.00 89.12 85 GLY A O 1
ATOM 659 N N . ARG A 1 86 ? -14.806 -1.895 2.006 1.00 90.12 86 ARG A N 1
ATOM 660 C CA . ARG A 1 86 ? -15.349 -2.496 3.235 1.00 90.12 86 ARG A CA 1
ATOM 661 C C . ARG A 1 86 ? -14.242 -2.787 4.233 1.00 90.12 86 ARG A C 1
ATOM 663 O O . ARG A 1 86 ? -13.085 -2.934 3.837 1.00 90.12 86 ARG A O 1
ATOM 670 N N . ARG A 1 87 ? -14.595 -2.968 5.507 1.00 90.81 87 ARG A N 1
ATOM 671 C CA . ARG A 1 87 ? -13.653 -3.528 6.483 1.00 90.81 87 ARG A CA 1
ATOM 672 C C . ARG A 1 87 ? -13.525 -5.034 6.301 1.00 90.81 87 ARG A C 1
ATOM 674 O O . ARG A 1 87 ? -14.490 -5.729 5.971 1.00 90.81 87 ARG A O 1
ATOM 681 N N . ILE A 1 88 ? -12.316 -5.534 6.522 1.00 91.12 88 ILE A N 1
ATOM 682 C CA . ILE A 1 88 ? -12.049 -6.970 6.579 1.00 91.12 88 ILE A CA 1
ATOM 683 C C . ILE A 1 88 ? -12.344 -7.497 7.978 1.00 91.12 88 ILE A C 1
ATOM 685 O O . ILE A 1 88 ? -12.249 -6.767 8.965 1.00 91.12 88 ILE A O 1
ATOM 689 N N . ASN A 1 89 ? -12.719 -8.772 8.054 1.00 90.88 89 ASN A N 1
ATOM 690 C CA . ASN A 1 89 ? -12.844 -9.439 9.338 1.00 90.88 89 ASN A CA 1
ATOM 691 C C . ASN A 1 89 ? -11.440 -9.667 9.909 1.00 90.88 89 ASN A C 1
ATOM 693 O O . ASN A 1 89 ? -10.546 -10.091 9.179 1.00 90.88 89 ASN A O 1
ATOM 697 N N . THR A 1 90 ? -11.254 -9.372 11.190 1.00 90.19 90 THR A N 1
ATOM 698 C CA . THR A 1 90 ? -9.975 -9.548 11.889 1.00 90.19 90 THR A CA 1
ATOM 699 C C . THR A 1 90 ? -10.207 -10.317 13.183 1.00 90.19 90 THR A C 1
ATOM 701 O O . THR A 1 90 ? -11.345 -10.625 13.529 1.00 90.19 90 THR A O 1
ATOM 704 N N . ASN A 1 91 ? -9.142 -10.600 13.933 1.00 87.19 91 ASN A N 1
ATOM 705 C CA . ASN A 1 91 ? -9.266 -11.240 15.246 1.00 87.19 91 ASN A CA 1
ATOM 706 C C . ASN A 1 91 ? -9.907 -10.318 16.298 1.00 87.19 91 ASN A C 1
ATOM 708 O O . ASN A 1 91 ? -10.260 -10.780 17.380 1.00 87.19 91 ASN A O 1
ATOM 712 N N . LEU A 1 92 ? -10.045 -9.021 15.999 1.00 86.19 92 LEU A N 1
ATOM 713 C CA . LEU A 1 92 ? -10.781 -8.093 16.841 1.00 86.19 92 LEU A CA 1
ATOM 714 C C . LEU A 1 92 ? -12.269 -8.123 16.474 1.00 86.19 92 LEU A C 1
ATOM 716 O O . LEU A 1 92 ? -12.605 -8.114 15.286 1.00 86.19 92 LEU A O 1
ATOM 720 N N . PRO A 1 93 ? -13.171 -8.119 17.469 1.00 85.56 93 PRO A N 1
ATOM 721 C CA . PRO A 1 93 ? -14.600 -8.070 17.212 1.00 85.56 93 PRO A CA 1
ATOM 722 C C . PRO A 1 93 ? -14.963 -6.755 16.515 1.00 85.56 93 PRO A C 1
ATOM 724 O O . PRO A 1 93 ? -14.713 -5.663 17.022 1.00 85.56 93 PRO A O 1
ATOM 727 N N . VAL A 1 94 ? -15.577 -6.873 15.340 1.00 84.44 94 VAL A N 1
ATOM 728 C CA . VAL A 1 94 ? -16.058 -5.753 14.526 1.00 84.44 94 VAL A CA 1
ATOM 729 C C . VAL A 1 94 ? -17.557 -5.927 14.306 1.00 84.44 94 VAL A C 1
ATOM 731 O O . VAL A 1 94 ? -18.046 -7.038 14.086 1.00 84.44 94 VAL A O 1
ATOM 734 N N . ALA A 1 95 ? -18.310 -4.828 14.358 1.00 86.56 95 ALA A N 1
ATOM 735 C CA . ALA A 1 95 ? -19.741 -4.867 14.086 1.00 86.56 95 ALA A CA 1
ATOM 736 C C . ALA A 1 95 ? -20.000 -5.357 12.650 1.00 86.56 95 ALA A C 1
ATOM 738 O O . ALA A 1 95 ? -19.411 -4.847 11.696 1.00 86.56 95 ALA A O 1
ATOM 739 N N . LYS A 1 96 ? -20.928 -6.310 12.473 1.00 86.44 96 LYS A N 1
ATOM 740 C CA . LYS A 1 96 ? -21.254 -6.898 11.155 1.00 86.44 96 LYS A CA 1
ATOM 741 C C . LYS A 1 96 ? -21.656 -5.854 10.108 1.00 86.44 96 LYS A C 1
ATOM 743 O O . LYS A 1 96 ? -21.434 -6.062 8.918 1.00 86.44 96 LYS A O 1
ATOM 748 N N . THR A 1 97 ? -22.212 -4.729 10.550 1.00 86.44 97 THR A N 1
ATOM 749 C CA . THR A 1 97 ? -22.564 -3.580 9.705 1.00 86.44 97 THR A CA 1
ATOM 750 C C . THR A 1 97 ? -21.345 -2.925 9.056 1.00 86.44 97 THR A C 1
ATOM 752 O O . THR A 1 97 ? -21.446 -2.445 7.936 1.00 86.44 97 THR A O 1
ATOM 755 N N . GLN A 1 98 ? -20.177 -2.950 9.705 1.00 82.50 98 GLN A N 1
ATOM 756 C CA . GLN A 1 98 ? -18.936 -2.371 9.178 1.00 82.50 98 GLN A CA 1
ATOM 757 C C . GLN A 1 98 ? -18.215 -3.287 8.175 1.00 82.50 98 GLN A C 1
ATOM 759 O O . GLN A 1 98 ? -17.334 -2.833 7.447 1.00 82.50 98 GLN A O 1
ATOM 764 N N . LEU A 1 99 ? -18.586 -4.571 8.127 1.00 87.31 99 LEU A N 1
ATOM 765 C CA . LEU A 1 99 ? -18.074 -5.533 7.145 1.00 87.31 99 LEU A CA 1
ATOM 766 C C . LEU A 1 99 ? -18.788 -5.421 5.789 1.00 87.31 99 LEU A C 1
ATOM 768 O O . LEU A 1 99 ? -18.337 -6.024 4.812 1.00 87.31 99 LEU A O 1
ATOM 772 N N . GLN A 1 100 ? -19.896 -4.675 5.731 1.00 88.88 100 GLN A N 1
ATOM 773 C CA . GLN A 1 100 ? -20.653 -4.465 4.504 1.00 88.88 100 GLN A CA 1
ATOM 774 C C . GLN A 1 100 ? -19.938 -3.475 3.574 1.00 88.88 100 GLN A C 1
ATOM 776 O O . GLN A 1 100 ? -19.304 -2.530 4.055 1.00 88.88 100 GLN A O 1
ATOM 781 N N . PRO A 1 101 ? -20.044 -3.663 2.247 1.00 88.44 101 PRO A N 1
ATOM 782 C CA . PRO A 1 101 ? -19.551 -2.696 1.280 1.00 88.44 101 PRO A CA 1
ATOM 783 C C . PRO A 1 101 ? -20.187 -1.321 1.471 1.00 88.44 101 PRO A C 1
ATOM 785 O O . PRO A 1 101 ? -21.399 -1.190 1.628 1.00 88.44 101 PRO A O 1
ATOM 788 N N . TYR A 1 102 ? -19.361 -0.287 1.402 1.00 88.38 102 TYR A N 1
ATOM 789 C CA . TYR A 1 102 ? -19.761 1.105 1.406 1.00 88.38 102 TYR A CA 1
ATOM 790 C C . TYR A 1 102 ? -18.930 1.899 0.397 1.00 88.38 102 TYR A C 1
ATOM 792 O O . TYR A 1 102 ? -17.788 1.581 0.064 1.00 88.38 102 TYR A O 1
ATOM 800 N N . SER A 1 103 ? -19.515 2.984 -0.104 1.00 84.31 103 SER A N 1
ATOM 801 C CA . SER A 1 103 ? -18.802 3.886 -1.002 1.00 84.31 103 SER A CA 1
ATOM 802 C C . SER A 1 103 ? -17.879 4.802 -0.203 1.00 84.31 103 SER A C 1
ATOM 804 O O . SER A 1 103 ? -18.337 5.676 0.537 1.00 84.31 103 SER A O 1
ATOM 806 N N . VAL A 1 104 ? -16.567 4.638 -0.378 1.00 84.00 104 VAL A N 1
ATOM 807 C CA . VAL A 1 104 ? -15.580 5.583 0.155 1.00 84.00 104 VAL A CA 1
ATOM 808 C C . VAL A 1 104 ? -15.814 6.949 -0.494 1.00 84.00 104 VAL A C 1
ATOM 810 O O . VAL A 1 104 ? -15.811 7.084 -1.720 1.00 84.00 104 VAL A O 1
ATOM 813 N N . LYS A 1 105 ? -16.019 7.988 0.326 1.00 87.06 105 LYS A N 1
ATOM 814 C CA . LYS A 1 105 ? -16.244 9.365 -0.143 1.00 87.06 105 LYS A CA 1
ATOM 815 C C . LYS A 1 105 ? -14.964 9.921 -0.780 1.00 87.06 105 LYS A C 1
ATOM 817 O O . LYS A 1 105 ? -14.190 10.616 -0.125 1.00 87.06 105 LYS A O 1
ATOM 822 N N . LYS A 1 106 ? -14.759 9.646 -2.074 1.00 86.44 1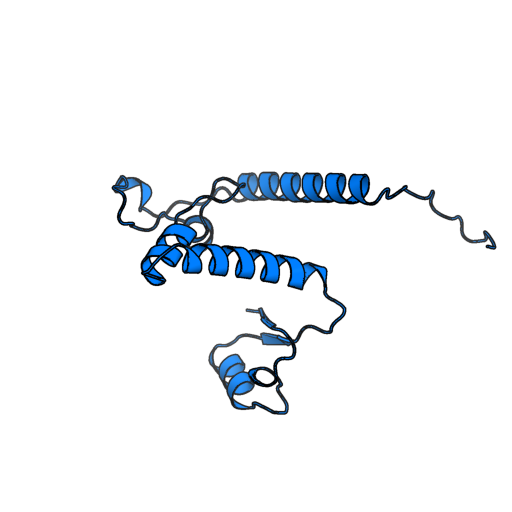06 LYS A N 1
ATOM 823 C CA . LYS A 1 106 ? -13.537 9.995 -2.827 1.00 86.44 106 LYS A CA 1
ATOM 824 C C . LYS A 1 106 ? -13.137 11.465 -2.698 1.00 86.44 106 LYS A C 1
ATOM 826 O O . LYS A 1 106 ? -11.955 11.739 -2.565 1.00 86.44 106 LYS A O 1
ATOM 831 N N . LYS A 1 107 ? -14.100 12.398 -2.683 1.00 88.44 107 LYS A N 1
ATOM 832 C CA . LYS A 1 107 ? -13.830 13.839 -2.507 1.00 88.44 107 LYS A CA 1
ATOM 833 C C . LYS A 1 107 ? -13.131 14.143 -1.176 1.00 88.44 107 LYS A C 1
ATOM 835 O O . LYS A 1 107 ? -12.165 14.890 -1.152 1.00 88.44 107 LYS A O 1
ATOM 840 N N . VAL A 1 108 ? -13.596 13.526 -0.088 1.00 86.88 108 VAL A N 1
ATOM 841 C CA . VAL A 1 108 ? -13.016 13.705 1.253 1.00 86.88 108 VAL A CA 1
ATOM 842 C C . VAL A 1 108 ? -11.627 13.077 1.322 1.00 86.88 108 VAL A C 1
ATOM 844 O O . VAL A 1 108 ? -10.711 13.683 1.865 1.00 86.88 108 VAL A O 1
ATOM 847 N N . LEU A 1 109 ? -11.465 11.882 0.743 1.00 88.69 109 LEU A N 1
ATOM 848 C CA . LEU A 1 109 ? -10.168 11.213 0.656 1.00 88.69 109 LEU A CA 1
ATOM 849 C C . LEU A 1 109 ? -9.150 12.064 -0.114 1.00 88.69 109 LEU A C 1
ATOM 851 O O . LEU A 1 109 ? -8.049 12.272 0.381 1.00 88.69 109 LEU A O 1
ATOM 855 N N . LYS A 1 110 ? -9.537 12.591 -1.283 1.00 90.38 110 LYS A N 1
ATOM 856 C CA . LYS A 1 110 ? -8.678 13.451 -2.106 1.00 90.38 110 LYS A CA 1
ATOM 857 C C . LYS A 1 110 ? -8.244 14.699 -1.350 1.00 90.38 110 LYS A C 1
ATOM 859 O O . LYS A 1 110 ? -7.054 14.938 -1.255 1.00 90.38 110 LYS A O 1
ATOM 864 N N . ALA A 1 111 ? -9.187 15.413 -0.735 1.00 90.12 111 ALA A N 1
ATOM 865 C CA . ALA A 1 111 ? -8.877 16.624 0.020 1.00 90.12 111 ALA A CA 1
ATOM 866 C C . ALA A 1 111 ? -7.915 16.360 1.194 1.00 90.12 111 ALA A C 1
ATOM 868 O O . ALA A 1 111 ? -7.050 17.182 1.483 1.00 90.12 111 ALA A O 1
ATOM 869 N N . LYS A 1 112 ? -8.044 15.213 1.877 1.00 89.44 112 LYS A N 1
ATOM 870 C CA . LYS A 1 112 ? -7.102 14.821 2.936 1.00 89.44 112 LYS A CA 1
ATOM 871 C C . LYS A 1 112 ? -5.717 14.484 2.389 1.00 89.44 112 LYS A C 1
ATOM 873 O O . LYS A 1 112 ? -4.728 14.881 2.992 1.00 89.44 112 LYS A O 1
ATOM 878 N N . GLU A 1 113 ? -5.646 13.752 1.280 1.00 88.75 113 GLU A N 1
ATOM 879 C CA . GLU A 1 113 ? -4.368 13.389 0.665 1.00 88.75 113 GLU A CA 1
ATOM 880 C C . GLU A 1 113 ? -3.660 14.617 0.079 1.00 88.75 113 GLU A C 1
ATOM 882 O O . GLU A 1 113 ? -2.459 14.763 0.256 1.00 88.75 113 GLU A O 1
ATOM 887 N N . GLU A 1 114 ? -4.403 15.533 -0.545 1.00 90.81 114 GLU A N 1
ATOM 888 C CA . GLU A 1 114 ? -3.890 16.803 -1.070 1.00 90.81 114 GLU A CA 1
ATOM 889 C C . GLU A 1 114 ? -3.285 17.656 0.048 1.00 90.81 114 GLU A C 1
ATOM 891 O O . GLU A 1 114 ? -2.133 18.064 -0.071 1.00 90.81 114 GLU A O 1
ATOM 896 N N . ARG A 1 115 ? -3.996 17.826 1.174 1.00 90.50 115 ARG A N 1
ATOM 897 C CA . ARG A 1 115 ? -3.442 18.503 2.360 1.00 90.50 115 ARG A CA 1
ATOM 898 C C . ARG A 1 115 ? -2.173 17.826 2.860 1.00 90.50 115 ARG A C 1
ATOM 900 O O . ARG A 1 115 ? -1.189 18.495 3.127 1.00 90.50 115 ARG A O 1
ATOM 907 N N . ARG A 1 116 ? -2.168 16.494 2.935 1.00 87.81 116 ARG A N 1
ATOM 908 C CA . ARG A 1 116 ? -1.000 15.732 3.388 1.00 87.81 116 ARG A CA 1
ATOM 909 C C . 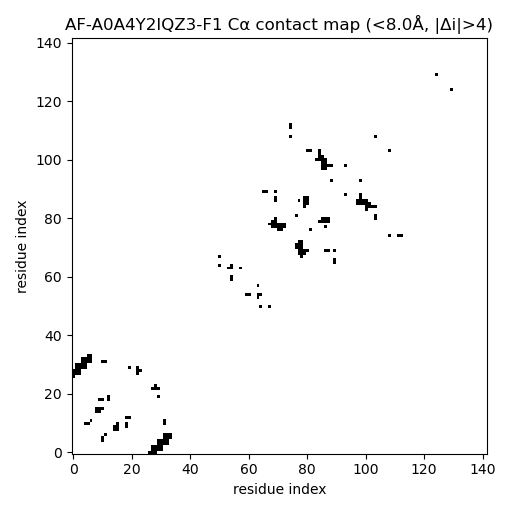ARG A 1 116 ? 0.210 15.926 2.474 1.00 87.81 116 ARG A C 1
ATOM 911 O O . ARG A 1 116 ? 1.324 16.066 2.967 1.00 87.81 116 ARG A O 1
ATOM 918 N N . ILE A 1 117 ? 0.001 15.919 1.158 1.00 87.19 117 ILE A N 1
ATOM 919 C CA . ILE A 1 117 ? 1.057 16.160 0.167 1.00 87.19 117 ILE A CA 1
ATOM 920 C C . ILE A 1 117 ? 1.575 17.597 0.289 1.00 87.19 117 ILE A C 1
ATOM 922 O O . ILE A 1 117 ? 2.785 17.810 0.245 1.00 87.19 117 ILE A O 1
ATOM 926 N N . GLU A 1 118 ? 0.685 18.571 0.472 1.00 89.75 118 GLU A N 1
ATOM 927 C CA . GLU A 1 118 ? 1.045 19.979 0.652 1.00 89.75 118 GLU A CA 1
ATOM 928 C C . GLU A 1 118 ? 1.836 20.201 1.950 1.00 89.75 118 GLU A C 1
ATOM 930 O O . GLU A 1 118 ? 2.909 20.803 1.927 1.00 89.75 118 GLU A O 1
ATOM 935 N N . ASP A 1 119 ? 1.396 19.614 3.062 1.00 87.75 119 ASP A N 1
ATOM 936 C CA . ASP A 1 119 ? 2.107 19.641 4.343 1.00 87.75 119 ASP A CA 1
ATOM 937 C C . ASP A 1 119 ? 3.494 18.985 4.228 1.00 87.75 119 ASP A C 1
ATOM 939 O O . ASP A 1 119 ? 4.490 19.530 4.707 1.00 87.75 119 ASP A O 1
ATOM 943 N N . GLN A 1 120 ? 3.594 17.839 3.544 1.00 85.25 120 GLN A N 1
ATOM 944 C CA . GLN A 1 120 ? 4.880 17.180 3.286 1.00 85.25 120 GLN A CA 1
ATOM 945 C C . GLN A 1 1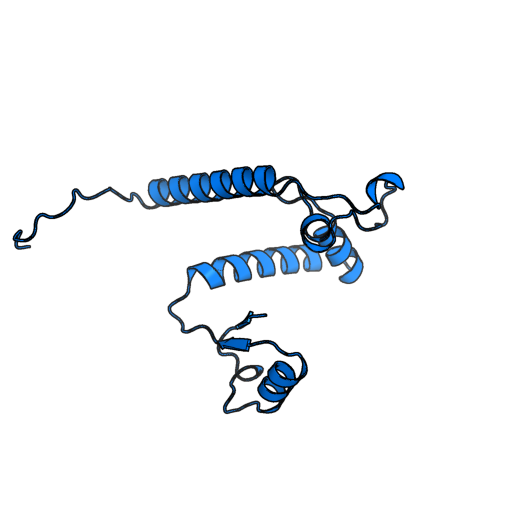20 ? 5.804 18.048 2.433 1.00 85.25 120 GLN A C 1
ATOM 947 O O . GLN A 1 120 ? 6.993 18.149 2.740 1.00 85.25 120 GLN A O 1
ATOM 952 N N . LYS A 1 121 ? 5.264 18.697 1.396 1.00 86.50 121 LYS A N 1
ATOM 953 C CA . LYS A 1 121 ? 6.020 19.611 0.538 1.00 86.50 121 LYS A CA 1
ATOM 954 C C . LYS A 1 121 ? 6.537 20.804 1.338 1.00 86.50 121 LYS A C 1
ATOM 956 O O . LYS A 1 121 ? 7.733 21.063 1.325 1.00 86.50 121 LYS A O 1
ATOM 961 N N . THR A 1 122 ? 5.676 21.480 2.099 1.00 87.69 122 THR A N 1
ATOM 962 C CA . THR A 1 122 ? 6.090 22.646 2.894 1.00 87.69 122 THR A CA 1
ATOM 963 C C . THR A 1 122 ? 7.131 22.291 3.956 1.00 87.69 122 THR A C 1
ATOM 965 O O . THR A 1 122 ? 8.068 23.060 4.165 1.00 87.69 122 THR A O 1
ATOM 968 N N . ASN A 1 123 ? 7.019 21.131 4.612 1.00 85.69 123 ASN A N 1
ATOM 969 C CA . ASN A 1 123 ? 8.040 20.669 5.556 1.00 85.69 123 ASN A CA 1
ATOM 970 C C . ASN A 1 123 ? 9.366 20.348 4.864 1.00 85.69 123 ASN A C 1
ATOM 972 O O . ASN A 1 123 ? 10.421 20.697 5.394 1.00 85.69 123 ASN A O 1
ATOM 976 N N . TYR A 1 124 ? 9.323 19.708 3.695 1.00 83.00 124 TYR A N 1
ATOM 977 C CA . TYR A 1 124 ? 10.518 19.439 2.901 1.00 83.00 124 TYR A CA 1
ATOM 978 C C . TYR A 1 124 ? 11.210 20.743 2.485 1.00 83.00 124 TYR A C 1
ATOM 980 O O . TYR A 1 124 ? 12.402 20.912 2.743 1.00 83.00 124 TYR A O 1
ATOM 988 N N . ASP A 1 125 ? 10.452 21.694 1.935 1.00 86.38 125 ASP A N 1
ATOM 989 C CA . ASP A 1 125 ? 10.959 22.987 1.469 1.00 86.38 125 ASP A CA 1
ATOM 990 C C . ASP A 1 125 ? 11.582 23.795 2.620 1.00 86.38 125 ASP A C 1
ATOM 992 O O . ASP A 1 125 ? 12.685 24.329 2.481 1.00 86.38 125 ASP A O 1
ATOM 996 N N . LYS A 1 126 ? 10.934 23.810 3.797 1.00 84.12 126 LYS A N 1
ATOM 997 C CA . LYS A 1 126 ? 11.475 24.427 5.023 1.00 84.12 126 LYS A CA 1
ATOM 998 C C . LYS A 1 126 ? 12.772 23.764 5.479 1.00 84.12 126 LYS A C 1
ATOM 1000 O O . LYS A 1 126 ? 13.725 24.463 5.810 1.00 84.12 126 LYS A O 1
ATOM 1005 N N . HIS A 1 127 ? 12.814 22.432 5.509 1.00 78.44 127 HIS A N 1
ATOM 1006 C CA . HIS A 1 127 ? 13.979 21.679 5.975 1.00 78.44 127 HIS A CA 1
ATOM 1007 C C . HIS A 1 127 ? 15.181 21.820 5.027 1.00 78.44 127 HIS A C 1
ATOM 1009 O O . HIS A 1 127 ? 16.323 21.845 5.478 1.00 78.44 127 HIS A O 1
ATOM 1015 N N . HIS A 1 128 ? 14.936 21.938 3.720 1.00 79.81 128 HIS A N 1
ATOM 1016 C CA . HIS A 1 128 ? 15.978 22.100 2.704 1.00 79.81 128 HIS A CA 1
ATOM 1017 C C . HIS A 1 128 ? 16.291 23.561 2.353 1.00 79.81 128 HIS A C 1
ATOM 1019 O O . HIS A 1 128 ? 17.124 23.805 1.482 1.00 79.81 128 HIS A O 1
ATOM 1025 N N . GLY A 1 129 ? 15.670 24.529 3.036 1.00 73.44 129 GLY A N 1
ATOM 1026 C CA . GLY A 1 129 ? 15.936 25.953 2.829 1.00 73.44 129 GLY A CA 1
ATOM 1027 C C . GLY A 1 129 ? 15.633 26.421 1.405 1.00 73.44 129 GLY A C 1
ATOM 1028 O O . GLY A 1 129 ? 16.323 27.306 0.897 1.00 73.44 129 GLY A O 1
ATOM 1029 N N . VAL A 1 130 ? 14.637 25.812 0.752 1.00 66.75 130 VAL A N 1
ATOM 1030 C CA . VAL A 1 130 ? 14.254 26.137 -0.624 1.00 66.75 130 VAL A CA 1
ATOM 1031 C C . VAL A 1 130 ? 13.738 27.575 -0.648 1.00 66.75 130 VAL A C 1
ATOM 1033 O O . VAL A 1 130 ? 12.700 27.891 -0.069 1.00 66.75 130 VAL A O 1
ATOM 1036 N N . ARG A 1 131 ? 14.493 28.467 -1.291 1.00 68.44 131 ARG A N 1
ATOM 1037 C CA . ARG A 1 131 ? 14.067 29.839 -1.575 1.00 68.44 131 ARG A CA 1
ATOM 1038 C C . ARG A 1 131 ? 13.425 29.845 -2.955 1.00 68.44 131 ARG A C 1
ATOM 1040 O O . ARG A 1 131 ? 14.028 29.341 -3.900 1.00 68.44 131 ARG A O 1
ATOM 1047 N N . ASN A 1 132 ? 12.229 30.416 -3.069 1.00 60.41 132 ASN A N 1
ATOM 1048 C CA . ASN A 1 132 ? 11.696 30.773 -4.379 1.00 60.41 132 ASN A CA 1
ATOM 1049 C C . ASN A 1 132 ? 12.644 31.825 -4.964 1.00 60.41 132 ASN A C 1
ATOM 1051 O O . ASN A 1 132 ? 12.791 32.899 -4.385 1.00 60.41 132 ASN A O 1
ATOM 1055 N N . PHE A 1 133 ? 13.349 31.476 -6.037 1.00 58.12 133 PHE A N 1
ATOM 1056 C CA . PHE A 1 133 ? 13.993 32.476 -6.878 1.00 58.12 133 PHE A CA 1
ATOM 1057 C C . PHE A 1 133 ? 12.900 33.161 -7.694 1.00 58.12 133 PHE A C 1
ATOM 1059 O O . PHE A 1 133 ? 11.992 32.481 -8.180 1.00 58.12 133 PHE A O 1
ATOM 1066 N N . ASP A 1 134 ? 12.984 34.483 -7.819 1.00 62.12 134 ASP A N 1
ATOM 1067 C CA . ASP A 1 134 ? 12.144 35.233 -8.748 1.00 62.12 134 ASP A CA 1
ATOM 1068 C C . ASP A 1 134 ? 12.344 34.679 -10.169 1.00 62.12 134 ASP A C 1
ATOM 1070 O O . ASP A 1 134 ? 13.436 34.210 -10.515 1.00 62.12 134 ASP A O 1
ATOM 1074 N N . GLU A 1 135 ? 11.277 34.669 -10.973 1.00 59.31 135 GLU A N 1
ATOM 1075 C CA . GLU A 1 135 ? 11.345 34.234 -12.369 1.00 59.31 135 GLU A CA 1
ATOM 1076 C C . GLU A 1 135 ? 12.436 35.038 -13.088 1.00 59.31 135 GLU A C 1
ATOM 1078 O O . GLU A 1 135 ? 12.384 36.264 -13.144 1.00 59.31 135 GLU A O 1
ATOM 1083 N N . LEU A 1 136 ? 13.459 34.346 -13.598 1.00 63.19 136 LEU A N 1
ATOM 1084 C CA . LEU A 1 136 ? 14.506 34.987 -14.384 1.00 63.19 136 LEU A CA 1
ATOM 1085 C C . LEU A 1 136 ? 13.897 35.457 -15.704 1.00 63.19 136 LEU A C 1
ATOM 1087 O O . LEU A 1 136 ? 13.478 34.635 -16.525 1.00 63.19 136 LEU A O 1
ATOM 1091 N N . ASP A 1 137 ? 13.893 36.771 -15.915 1.00 57.97 137 ASP A N 1
ATOM 1092 C CA . ASP A 1 137 ? 13.556 37.349 -17.207 1.00 57.97 137 ASP A CA 1
ATOM 1093 C C . ASP A 1 137 ? 14.549 36.852 -18.276 1.00 57.97 137 ASP A C 1
ATOM 1095 O O . ASP A 1 137 ? 15.763 36.771 -18.028 1.00 57.97 137 ASP A O 1
ATOM 1099 N N . PRO A 1 138 ? 14.070 36.507 -19.486 1.00 46.41 138 PRO A N 1
ATOM 1100 C CA . PRO A 1 138 ? 14.935 36.034 -20.556 1.00 46.41 138 PRO A CA 1
ATOM 1101 C C . PRO A 1 138 ? 15.957 37.118 -20.934 1.00 46.41 138 PRO A C 1
ATOM 1103 O O . PRO A 1 138 ? 15.622 38.108 -21.580 1.00 46.41 138 PRO A O 1
ATOM 1106 N N . GLY A 1 139 ? 17.220 36.914 -20.538 1.00 62.19 139 GLY A N 1
ATOM 1107 C CA . GLY A 1 139 ? 18.342 37.811 -20.850 1.00 62.19 139 GLY A CA 1
ATOM 1108 C C . GLY A 1 139 ? 19.333 38.079 -19.712 1.00 62.19 139 GLY A C 1
ATOM 1109 O O . GLY A 1 139 ? 20.341 38.745 -19.946 1.00 62.19 139 GLY A O 1
ATOM 1110 N N . GLN A 1 140 ? 19.103 37.573 -18.498 1.00 45.75 140 GLN A N 1
ATOM 1111 C CA . GLN A 1 140 ? 20.050 37.746 -17.391 1.00 45.75 140 GLN A CA 1
ATOM 1112 C C . GLN A 1 140 ? 21.249 36.784 -17.526 1.00 45.75 140 GLN A C 1
ATOM 1114 O O . GLN A 1 140 ? 21.088 35.565 -17.477 1.00 45.75 140 GLN A O 1
ATOM 1119 N N . ASN A 1 141 ? 22.452 37.332 -17.731 1.00 55.28 141 ASN A N 1
ATOM 1120 C CA . ASN A 1 141 ? 23.708 36.572 -17.724 1.00 55.28 141 ASN A CA 1
ATOM 1121 C C . ASN A 1 141 ? 24.145 36.271 -16.281 1.00 55.28 141 ASN A C 1
ATOM 1123 O O . ASN A 1 141 ? 23.995 37.127 -15.406 1.00 55.28 141 ASN A O 1
ATOM 1127 N N . VAL A 1 142 ? 24.685 35.065 -16.073 1.00 51.97 142 VAL A N 1
ATOM 1128 C CA . VAL A 1 142 ? 25.254 34.570 -14.803 1.00 51.97 142 VAL A CA 1
ATOM 1129 C C . VAL A 1 142 ? 26.646 35.145 -14.573 1.00 51.97 142 VAL A C 1
ATOM 1131 O O . VAL A 1 142 ? 27.417 35.197 -15.559 1.00 51.97 142 VAL A O 1
#

Foldseek 3Di:
DEDEDEPPLCCPCVNHVPNVVVCVVVVYHYDHDDPPPVPVVVVVVVVVVVLVVQPVVDPDSVLSVLCQQQDADPLRDGVVCVVPQAHDDHPDDDDPVRRDHDDDPVVSSVVSVVVVVVVVVVVVCVVVVPDDDDPDDPPDDD

pLDDT: mean 82.3, std 11.25, range [45.75, 94.12]

Organism: Araneus ventricosus (NCBI:txid182803)

Solvent-accessible surface area (backbone atoms only — not comparable to full-atom values): 8599 Å² total; per-residue (Å²): 98,80,47,77,45,63,76,47,67,77,66,30,66,87,76,23,59,64,52,53,49,48,28,59,75,73,61,35,48,80,45,66,54,62,93,87,52,58,69,69,48,49,56,52,51,52,50,52,50,50,51,52,55,50,39,74,75,42,94,49,60,66,64,42,50,52,50,55,37,61,41,58,44,98,80,69,50,16,58,34,32,74,73,67,25,20,47,72,90,62,99,59,94,6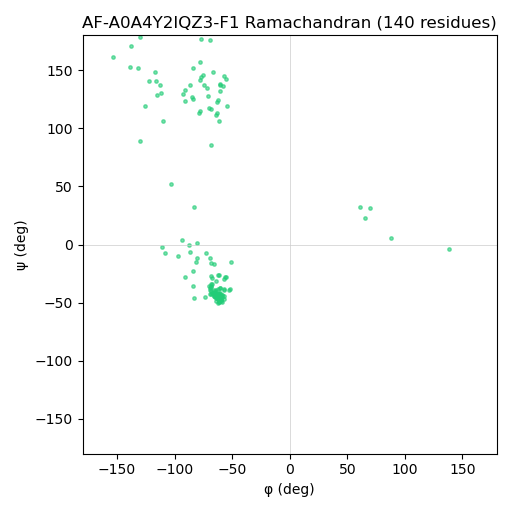8,63,74,77,55,52,43,77,50,84,72,62,58,69,61,52,48,56,46,48,51,50,51,51,51,53,52,46,53,52,48,37,63,76,69,65,65,69,86,72,76,86,77,63,95,80,76,83,132

Secondary structure (DSSP, 8-state):
-EEEE---GGG-TTT-HHHHHHHHHTT-EEEEPPTT-HHHHHHHHHHHHHHHHHHHT-S-HHHHHHHHHHS--TTS--HHHHHHSSPPP-SS---GGGGS-----HHHHHHHHHHHHHHHHHHHHHHTT---PPPPPTT---

Sequence (142 aa):
MVVRSDNGSQFDPVKTVEFKNFAKSYGFTHISNSPKFSQSNGLIEAAVKTVKACIKKSRDPYLTLMAYHATPLENGFSPSELLMGRRINTNLPVAKTQLQPYSVKKKVLKAKEERRIEDQKTNYDKHHGVRNFDELDPGQNV

Nearest PDB structures (foldseek):
  3vq4-assembly1_A  TM=6.391E-01  e=3.961E-02  Human immunodeficiency virus 1
  2x6n-assembly3_D  TM=5.310E-01  e=1.830E-02  Human spumaretrovirus
  6qbv-assembly1_A  TM=6.151E-01  e=8.040E-02  Human T-lymphotropic virus 2
  6vka-assembly1_B  TM=5.146E-01  e=7.539E-02  Human immunodeficiency virus 1
  7lqp-assembly1_B  TM=5.516E-01  e=2.912E-01  Human immunodeficiency virus 1

InterPro domains:
  IPR001584 Integrase, catalytic core [PS50994] (1-109)
  IPR012337 Ribonuclease H-like superfamily [SSF53098] (2-92)
  IPR036397 Ribonuclease H superfamily [G3DSA:3.30.420.10] (1-125)

Mean predicted aligned error: 10.13 Å